Protein AF-A0A0Q6M9J8-F1 (afdb_monomer_lite)

Radius of gyration: 31.01 Å; chains: 1; bounding box: 83×71×43 Å

Foldseek 3Di:
DDDDDDDDDDDDDDDDDDDDDDPDPPPPPPPPPPDFDKAFDDADPQAFKKKFFQAWDWDDWPDGKIKTHHHRWMFTQGIAGPVRAGWTWGWIDIPPDPDIDIDTWGDDPPAWIWDPPPNVVGTDIDGDDSNRMDMDHDDD

pLDDT: mean 81.67, std 20.74, range [32.88, 98.0]

Secondary structure (DSSP, 8-state):
--------------------------------------EEPPPBTTBEEEEEESS-EEEE-SSS-EEEE-TT-EEEEEEE-TTS-EEEEEEEEETT-SS-EEEEEEEETTTEEEESTT-TTT-EEEE--TTSEEEEEE--

Sequence (140 aa):
MNIKKILAGDWPVRAEAMKARLLGPILTGILAACAPTVSPIKQGSEGYDAIEFTRVTQIQDHAFNIYTFAAGRRFIADRYGKDGRKLYCGLLTLNNDVKPYDTCIGFEAPNVIILGPGEGFKEVRRPQNPRSIRALKARF

Structure (mmCIF, N/CA/C/O backbone):
data_AF-A0A0Q6M9J8-F1
#
_entry.id   AF-A0A0Q6M9J8-F1
#
loop_
_atom_site.group_PDB
_atom_site.id
_atom_site.type_symbol
_atom_site.label_atom_id
_atom_site.label_alt_id
_atom_site.label_comp_id
_atom_site.label_asym_id
_atom_site.label_entity_id
_atom_site.label_seq_id
_atom_site.pdbx_PDB_ins_code
_atom_site.Cartn_x
_atom_site.Cartn_y
_atom_site.Cartn_z
_atom_site.occupancy
_atom_site.B_iso_or_equiv
_atom_site.auth_seq_id
_atom_site.auth_comp_id
_atom_site.auth_asym_id
_atom_site.auth_atom_id
_atom_site.pdbx_PDB_model_num
ATOM 1 N N . MET A 1 1 ? 48.856 -59.509 7.803 1.00 39.16 1 MET A N 1
ATOM 2 C CA . MET A 1 1 ? 50.213 -59.794 8.315 1.00 39.16 1 MET A CA 1
ATOM 3 C C . MET A 1 1 ? 50.554 -58.720 9.333 1.00 39.16 1 MET A C 1
ATOM 5 O O . MET A 1 1 ? 50.334 -57.551 9.059 1.00 39.16 1 MET A O 1
ATOM 9 N N . ASN A 1 2 ? 50.939 -59.139 10.532 1.00 41.00 2 ASN A N 1
ATOM 10 C CA . ASN A 1 2 ? 51.084 -58.337 11.743 1.00 41.00 2 ASN A CA 1
ATOM 11 C C . ASN A 1 2 ? 52.585 -58.259 12.041 1.00 41.00 2 ASN A C 1
ATOM 13 O O . ASN A 1 2 ? 53.186 -59.317 12.209 1.00 41.00 2 ASN A O 1
ATOM 17 N N . ILE A 1 3 ? 53.193 -57.070 12.088 1.00 45.00 3 ILE A N 1
ATOM 18 C CA . ILE A 1 3 ? 54.536 -56.910 12.664 1.00 45.00 3 ILE A CA 1
ATOM 19 C C . ILE A 1 3 ? 54.520 -55.723 13.622 1.00 45.00 3 ILE A C 1
ATOM 21 O O . ILE A 1 3 ? 54.428 -54.556 13.253 1.00 45.00 3 ILE A O 1
ATOM 25 N N . LYS A 1 4 ? 54.560 -56.118 14.889 1.00 41.38 4 LYS A N 1
ATOM 26 C CA . LYS A 1 4 ? 54.788 -55.344 16.097 1.00 41.38 4 LYS A CA 1
ATOM 27 C C . LYS A 1 4 ? 56.253 -54.911 16.211 1.00 41.38 4 LYS A C 1
ATOM 29 O O . LYS A 1 4 ? 57.133 -55.688 15.856 1.00 41.38 4 LYS A O 1
ATOM 34 N N . LYS A 1 5 ? 56.423 -53.830 16.990 1.00 44.19 5 LYS A N 1
ATOM 35 C CA . LYS A 1 5 ? 57.593 -53.454 17.817 1.00 44.19 5 LYS A CA 1
ATOM 36 C C . LYS A 1 5 ? 58.801 -52.953 17.006 1.00 44.19 5 LYS A C 1
ATOM 38 O O . LYS A 1 5 ? 59.047 -53.407 15.905 1.00 44.19 5 LYS A O 1
ATOM 43 N N . ILE A 1 6 ? 59.574 -51.986 17.491 1.00 45.91 6 ILE A N 1
ATOM 44 C CA . ILE A 1 6 ? 60.493 -52.072 18.642 1.00 45.91 6 ILE A CA 1
ATOM 45 C C . ILE A 1 6 ? 60.929 -50.619 18.966 1.00 45.91 6 ILE A C 1
ATOM 47 O O . ILE A 1 6 ? 61.124 -49.855 18.029 1.00 45.91 6 ILE A O 1
ATOM 51 N N . LEU A 1 7 ? 60.771 -50.156 20.224 1.00 42.94 7 LEU A N 1
ATOM 52 C CA . LEU A 1 7 ? 61.827 -49.809 21.222 1.00 42.94 7 LEU A CA 1
ATOM 53 C C . LEU A 1 7 ? 62.863 -48.794 20.703 1.00 42.94 7 LEU A C 1
ATOM 55 O O . LEU A 1 7 ? 63.261 -48.862 19.556 1.00 42.94 7 LEU A O 1
ATOM 59 N N . ALA A 1 8 ? 63.478 -47.896 21.449 1.00 37.25 8 ALA A N 1
ATOM 60 C CA . ALA A 1 8 ? 63.503 -47.397 22.818 1.00 37.25 8 ALA A CA 1
ATOM 61 C C . ALA A 1 8 ? 64.457 -46.183 22.709 1.00 37.25 8 ALA A C 1
ATOM 63 O O . ALA A 1 8 ? 65.293 -46.151 21.802 1.00 37.25 8 ALA A O 1
ATOM 64 N N . GLY A 1 9 ? 64.368 -45.187 23.583 1.00 37.88 9 GLY A N 1
ATOM 65 C CA . GLY A 1 9 ? 65.318 -44.077 23.528 1.00 37.88 9 GLY A CA 1
ATOM 66 C C . GLY A 1 9 ? 65.193 -43.155 24.720 1.00 37.88 9 GLY A C 1
ATOM 67 O O . GLY A 1 9 ? 64.155 -42.533 24.916 1.00 37.88 9 GLY A O 1
ATOM 68 N N . ASP A 1 10 ? 66.253 -43.142 25.509 1.00 39.19 10 ASP A N 1
ATOM 69 C CA . ASP A 1 10 ? 66.398 -42.538 26.820 1.00 39.19 10 ASP A CA 1
ATOM 70 C C . ASP A 1 10 ? 66.309 -40.999 26.868 1.00 39.19 10 ASP A C 1
ATOM 72 O O . ASP A 1 10 ? 66.557 -40.280 25.904 1.00 39.19 10 ASP A O 1
ATOM 76 N N . TRP A 1 11 ? 65.951 -40.548 28.072 1.00 32.88 11 TRP A N 1
ATOM 77 C CA . TRP A 1 11 ? 65.974 -39.219 28.694 1.00 32.88 11 TRP A CA 1
ATOM 78 C C . TRP A 1 11 ? 67.223 -38.343 28.424 1.00 32.88 11 TRP A C 1
ATOM 80 O O . TRP A 1 11 ? 68.229 -38.825 27.918 1.00 32.88 11 TRP A O 1
ATOM 90 N N . PRO A 1 12 ? 67.330 -37.186 29.110 1.00 61.16 12 PRO A N 1
ATOM 91 C CA . PRO A 1 12 ? 66.597 -35.917 29.038 1.00 61.16 12 PRO A CA 1
ATOM 92 C C . PRO A 1 12 ? 67.553 -34.835 28.471 1.00 61.16 12 PRO A C 1
ATOM 94 O O . PRO A 1 12 ? 68.635 -35.187 28.051 1.00 61.16 12 PRO A O 1
ATOM 97 N N . VAL A 1 13 ? 67.194 -33.545 28.404 1.00 41.69 13 VAL A N 1
ATOM 98 C CA . VAL A 1 13 ? 67.851 -32.383 29.069 1.00 41.69 13 VAL A CA 1
ATOM 99 C C . VAL A 1 13 ? 67.343 -31.069 28.436 1.00 41.69 13 VAL A C 1
ATOM 101 O O . VAL A 1 13 ? 67.417 -30.877 27.231 1.00 41.69 13 VAL A O 1
ATOM 104 N N . ARG A 1 14 ? 66.845 -30.179 29.306 1.00 46.34 14 ARG A N 1
ATOM 105 C CA . ARG A 1 14 ? 66.919 -28.700 29.306 1.00 46.34 14 ARG A CA 1
ATOM 106 C C . ARG A 1 14 ? 67.096 -27.963 27.964 1.00 46.34 14 ARG A C 1
ATOM 108 O O . ARG A 1 14 ? 68.153 -28.045 27.359 1.00 46.34 14 ARG A O 1
ATOM 115 N N . ALA A 1 15 ? 66.202 -27.012 27.691 1.00 44.25 15 ALA A N 1
ATOM 116 C CA . ALA A 1 15 ? 66.467 -25.591 27.962 1.00 44.25 15 ALA A CA 1
ATOM 117 C C . ALA A 1 15 ? 65.293 -24.703 27.504 1.00 44.25 15 ALA A C 1
ATOM 119 O O . ALA A 1 15 ? 64.854 -24.759 26.365 1.00 44.25 15 ALA A O 1
ATOM 120 N N . GLU A 1 16 ? 64.814 -23.904 28.455 1.00 40.97 16 GLU A N 1
ATOM 121 C CA . GLU A 1 16 ? 64.462 -22.485 28.329 1.00 40.97 16 GLU A CA 1
ATOM 122 C C . GLU A 1 16 ? 63.466 -21.988 27.258 1.00 40.97 16 GLU A C 1
ATOM 124 O O . GLU A 1 16 ? 63.735 -21.914 26.069 1.00 40.97 16 GLU A O 1
ATOM 129 N N . ALA A 1 17 ? 62.351 -21.478 27.800 1.00 44.22 17 ALA A N 1
ATOM 130 C CA . ALA A 1 17 ? 61.731 -20.182 27.509 1.00 44.22 17 ALA A CA 1
ATOM 131 C C . ALA A 1 17 ? 61.293 -19.854 26.067 1.00 44.22 17 ALA A C 1
ATOM 133 O O . ALA A 1 17 ? 62.102 -19.555 25.204 1.00 44.22 17 ALA A O 1
ATOM 134 N N . MET A 1 18 ? 59.987 -19.617 25.886 1.00 43.53 18 MET A N 1
ATOM 135 C CA . MET A 1 18 ? 59.486 -18.252 25.649 1.00 43.53 18 MET A CA 1
ATOM 136 C C . MET A 1 18 ? 57.953 -18.185 25.563 1.00 43.53 18 MET A C 1
ATOM 138 O O . MET A 1 18 ? 57.315 -18.867 24.774 1.00 43.53 18 MET A O 1
ATOM 142 N N . LYS A 1 19 ? 57.412 -17.233 26.333 1.00 40.09 19 LYS A N 1
ATOM 143 C 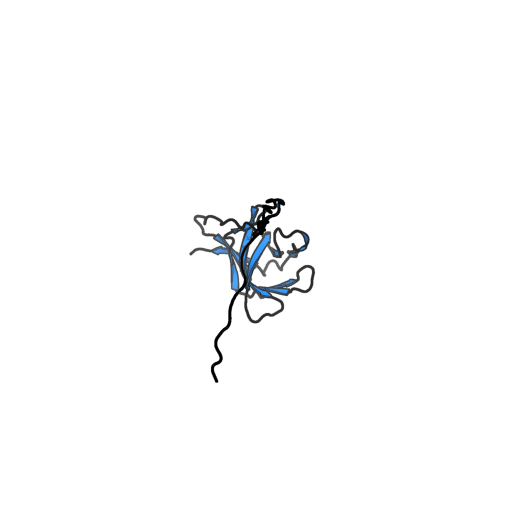CA . LYS A 1 19 ? 56.242 -16.394 26.026 1.00 40.09 19 LYS A CA 1
ATOM 144 C C . LYS A 1 19 ? 54.908 -17.103 25.768 1.00 40.09 19 LYS A C 1
ATOM 146 O O . LYS A 1 19 ? 54.401 -17.176 24.655 1.00 40.09 19 LYS A O 1
ATOM 151 N N . ALA A 1 20 ? 54.229 -17.381 26.877 1.00 51.09 20 ALA A N 1
ATOM 152 C CA . ALA A 1 20 ? 52.788 -17.190 26.945 1.00 51.09 20 ALA A CA 1
ATOM 153 C C . ALA A 1 20 ? 52.447 -15.720 26.634 1.00 51.09 20 ALA A C 1
ATOM 155 O O . ALA A 1 20 ? 52.822 -14.828 27.394 1.00 51.09 20 ALA A O 1
ATOM 156 N N . ARG A 1 21 ? 51.763 -15.472 25.515 1.00 52.09 21 ARG A N 1
ATOM 157 C CA . ARG A 1 21 ? 50.808 -14.369 25.307 1.00 52.09 21 ARG A CA 1
ATOM 158 C C . ARG A 1 21 ? 50.319 -14.421 23.868 1.00 52.09 21 ARG A C 1
ATOM 160 O O . ARG A 1 21 ? 51.107 -14.200 22.962 1.00 52.09 21 ARG A O 1
ATOM 167 N N . LEU A 1 22 ? 49.023 -14.659 23.704 1.00 46.03 22 LEU A N 1
ATOM 168 C CA . LEU A 1 22 ? 48.124 -13.904 22.826 1.00 46.03 22 LEU A CA 1
ATOM 169 C C . LEU A 1 22 ? 46.706 -14.433 23.084 1.00 46.03 22 LEU A C 1
ATOM 171 O O . LEU A 1 22 ? 46.180 -15.279 22.370 1.00 46.03 22 LEU A O 1
ATOM 175 N N . LEU A 1 23 ? 46.101 -13.932 24.164 1.00 51.81 23 LEU A N 1
ATOM 176 C CA . LEU A 1 23 ? 44.648 -13.852 24.264 1.00 51.81 23 LEU A CA 1
ATOM 177 C C . LEU A 1 23 ? 44.209 -12.863 23.180 1.00 51.81 23 LEU A C 1
ATOM 179 O O . LEU A 1 23 ? 44.271 -11.653 23.382 1.00 51.81 23 LEU A O 1
ATOM 183 N N . GLY A 1 24 ? 43.869 -13.375 22.000 1.00 46.66 24 GLY A N 1
ATOM 184 C CA . GLY A 1 24 ? 43.215 -12.584 20.968 1.00 46.66 24 GLY A CA 1
ATOM 185 C C . GLY A 1 24 ? 41.755 -12.372 21.370 1.00 46.66 24 GLY A C 1
ATOM 186 O O . GLY A 1 24 ? 41.038 -13.365 21.509 1.00 46.66 24 GLY A O 1
ATOM 187 N N . PRO A 1 25 ? 41.279 -11.134 21.577 1.00 57.09 25 PRO A N 1
ATOM 188 C CA . PRO A 1 25 ? 39.851 -10.904 21.690 1.00 57.09 25 PRO A CA 1
ATOM 189 C C . PRO A 1 25 ? 39.237 -11.138 20.307 1.00 57.09 25 PRO A C 1
ATOM 191 O O . PRO A 1 25 ? 39.497 -10.395 19.360 1.00 57.09 25 PRO A O 1
ATOM 194 N N . ILE A 1 26 ? 38.441 -12.200 20.183 1.00 59.56 26 ILE A N 1
ATOM 195 C CA . ILE A 1 26 ? 37.553 -12.401 19.040 1.00 59.56 26 ILE A CA 1
ATOM 196 C C . ILE A 1 26 ? 36.543 -11.257 19.097 1.00 59.56 26 ILE A C 1
ATOM 198 O O . ILE A 1 26 ? 35.636 -11.247 19.927 1.00 59.56 26 ILE A O 1
ATOM 202 N N . LEU A 1 27 ? 36.744 -10.255 18.244 1.00 52.69 27 LEU A N 1
ATOM 203 C CA . LEU A 1 27 ? 35.814 -9.158 18.039 1.00 52.69 27 LEU A CA 1
ATOM 204 C C . LEU A 1 27 ? 34.584 -9.730 17.311 1.00 52.69 27 LEU A C 1
ATOM 206 O O . LEU A 1 27 ? 34.483 -9.682 16.088 1.00 52.69 27 LEU A O 1
ATOM 210 N N . THR A 1 28 ? 33.660 -10.342 18.052 1.00 56.94 28 THR A N 1
ATOM 211 C CA . THR A 1 28 ? 32.325 -10.681 17.549 1.00 56.94 28 THR A CA 1
ATOM 212 C C . THR A 1 28 ? 31.573 -9.378 17.311 1.00 56.94 28 THR A C 1
ATOM 214 O O . THR A 1 28 ? 30.875 -8.875 18.190 1.00 56.94 28 THR A O 1
ATOM 217 N N . GLY A 1 29 ? 31.761 -8.798 16.127 1.00 51.34 29 GLY A N 1
ATOM 218 C CA . GLY A 1 29 ? 30.925 -7.721 15.625 1.00 51.34 29 GLY A CA 1
ATOM 219 C C . GLY A 1 29 ? 29.498 -8.238 15.510 1.00 51.34 29 GLY A C 1
ATOM 220 O O . GLY A 1 29 ? 29.167 -8.968 14.579 1.00 51.34 29 GLY A O 1
ATOM 221 N N . ILE A 1 30 ? 28.661 -7.891 16.484 1.00 60.41 30 ILE A N 1
ATOM 222 C CA . ILE A 1 30 ? 27.219 -8.081 16.400 1.00 60.41 30 ILE A CA 1
ATOM 223 C C . ILE A 1 30 ? 26.769 -7.181 15.250 1.00 60.41 30 ILE A C 1
ATOM 225 O O . ILE A 1 30 ? 26.676 -5.964 15.409 1.00 60.41 30 ILE A O 1
ATOM 229 N N . LEU A 1 31 ? 26.535 -7.761 14.070 1.00 51.59 31 LEU A N 1
ATOM 230 C CA . LEU A 1 31 ? 25.754 -7.102 13.033 1.00 51.59 31 LEU A CA 1
ATOM 231 C C . LEU A 1 31 ? 24.344 -6.930 13.600 1.00 51.59 31 LEU A C 1
ATOM 233 O O . LEU A 1 31 ? 23.486 -7.798 13.449 1.00 51.59 31 LEU A O 1
ATOM 237 N N . ALA A 1 32 ? 24.115 -5.814 14.289 1.00 55.56 32 ALA A N 1
ATOM 238 C CA . ALA A 1 32 ? 22.783 -5.314 14.552 1.00 55.56 32 ALA A CA 1
ATOM 239 C C . ALA A 1 32 ? 22.181 -4.960 13.190 1.00 55.56 32 ALA A C 1
ATOM 241 O O . ALA A 1 32 ? 22.309 -3.842 12.695 1.00 55.56 32 ALA A O 1
ATOM 242 N N . ALA A 1 33 ? 21.590 -5.955 12.532 1.00 49.31 33 ALA A N 1
ATOM 243 C CA . ALA A 1 33 ? 20.735 -5.723 11.391 1.00 49.31 33 ALA A CA 1
ATOM 244 C C . ALA A 1 33 ? 19.627 -4.781 11.873 1.00 49.31 33 ALA A C 1
ATOM 246 O O . ALA A 1 33 ? 18.807 -5.161 12.709 1.00 49.31 33 ALA A O 1
ATOM 247 N N . CYS A 1 34 ? 19.638 -3.537 11.393 1.00 55.72 34 CYS A N 1
ATOM 248 C CA . CYS A 1 34 ? 18.559 -2.580 11.595 1.00 55.72 34 CYS A CA 1
ATOM 249 C C . CYS A 1 34 ? 17.301 -3.116 10.900 1.00 55.72 34 CYS A C 1
ATOM 251 O O . CYS A 1 34 ? 16.970 -2.700 9.788 1.00 55.72 34 CYS A O 1
ATOM 253 N N . ALA A 1 35 ? 16.614 -4.071 11.530 1.00 57.19 35 ALA A N 1
ATOM 254 C CA . ALA A 1 35 ? 15.295 -4.497 11.105 1.00 57.19 35 ALA A CA 1
ATOM 255 C C . ALA A 1 35 ? 14.410 -3.247 11.069 1.00 57.19 35 ALA A C 1
ATOM 257 O O . ALA A 1 35 ? 14.434 -2.458 12.022 1.00 57.19 35 ALA A O 1
ATOM 258 N N . PRO A 1 36 ? 13.679 -2.989 9.974 1.00 57.34 36 PRO A N 1
ATOM 259 C CA . PRO A 1 36 ? 12.826 -1.827 9.928 1.00 57.34 36 PRO A CA 1
ATOM 260 C C . PRO A 1 36 ? 11.769 -1.932 11.027 1.00 57.34 36 PRO A C 1
ATOM 262 O O . PRO A 1 36 ? 10.930 -2.828 11.010 1.00 57.34 36 PRO A O 1
ATOM 265 N N . THR A 1 37 ? 11.846 -1.033 12.009 1.00 64.19 37 THR A N 1
ATOM 266 C CA . THR A 1 37 ? 10.882 -0.928 13.101 1.00 64.19 37 THR A CA 1
ATOM 267 C C . THR A 1 37 ? 9.545 -0.502 12.511 1.00 64.19 37 THR A C 1
ATOM 269 O O . THR A 1 37 ? 9.367 0.647 12.113 1.00 64.19 37 THR A O 1
ATOM 272 N N . VAL A 1 38 ? 8.627 -1.456 12.399 1.00 77.56 38 VAL A N 1
ATOM 273 C CA . VAL A 1 38 ? 7.230 -1.210 12.055 1.00 77.56 38 VAL A CA 1
ATOM 274 C C . VAL A 1 38 ? 6.434 -1.366 13.344 1.00 77.56 38 VAL A C 1
ATOM 276 O O . VAL A 1 38 ? 6.470 -2.428 13.967 1.00 77.56 38 VAL A O 1
ATOM 279 N N . SER A 1 39 ? 5.748 -0.306 13.765 1.00 85.69 39 SER A N 1
ATOM 280 C CA . SER A 1 39 ? 5.018 -0.285 15.039 1.00 85.69 39 SER A CA 1
ATOM 281 C C . SER A 1 39 ? 3.542 -0.605 14.809 1.00 85.69 39 SER A C 1
ATOM 283 O O . SER A 1 39 ? 2.954 -0.035 13.894 1.00 85.69 39 SER A O 1
ATOM 285 N N . PRO A 1 40 ? 2.902 -1.478 15.601 1.00 91.00 40 PRO A N 1
ATOM 286 C CA . PRO A 1 40 ? 1.484 -1.782 15.423 1.00 91.00 40 PRO A CA 1
ATOM 287 C C . PRO A 1 40 ? 0.594 -0.565 15.725 1.00 91.00 40 PRO A C 1
ATOM 289 O O . PRO A 1 40 ? 0.891 0.242 16.607 1.00 91.00 40 PRO A O 1
ATOM 292 N N . ILE A 1 41 ? -0.529 -0.458 15.016 1.00 91.25 41 ILE A N 1
ATOM 293 C CA . ILE A 1 41 ? -1.610 0.490 15.295 1.00 91.25 41 ILE A CA 1
ATOM 294 C C . ILE A 1 41 ? -2.618 -0.185 16.227 1.00 91.25 41 ILE A C 1
ATOM 296 O O . ILE A 1 41 ? -3.058 -1.311 15.991 1.00 91.25 41 ILE A O 1
ATOM 300 N N . LYS A 1 42 ? -3.032 0.521 17.283 1.00 90.38 42 LYS A N 1
ATOM 301 C CA . LYS A 1 42 ? -4.160 0.092 18.116 1.00 90.38 42 LYS A CA 1
ATOM 302 C C . LYS A 1 42 ? -5.465 0.292 17.343 1.00 90.38 42 LYS A C 1
ATOM 304 O O . LYS A 1 42 ? -5.732 1.397 16.875 1.00 90.38 42 LYS A O 1
ATOM 309 N N . GLN A 1 43 ? -6.281 -0.756 17.244 1.00 88.56 43 GLN A N 1
ATOM 310 C CA . GLN A 1 43 ? -7.597 -0.681 16.611 1.00 88.56 43 GLN A CA 1
ATOM 311 C C . GLN A 1 43 ? -8.487 0.349 17.325 1.00 88.56 43 GLN A C 1
ATOM 313 O O . GLN A 1 43 ? -8.596 0.345 18.554 1.00 88.56 43 GLN A O 1
ATOM 318 N N . GLY A 1 44 ? -9.113 1.242 16.554 1.00 87.00 44 GLY A N 1
ATOM 319 C CA . GLY A 1 44 ? -10.122 2.173 17.061 1.00 87.00 44 GLY A CA 1
ATOM 320 C C . GLY A 1 44 ? -11.492 1.508 17.227 1.00 87.00 44 GLY A C 1
ATOM 321 O O . GLY A 1 44 ? -11.709 0.389 16.767 1.00 87.00 44 GLY A O 1
ATOM 322 N N . SER A 1 45 ? -12.450 2.220 17.825 1.00 90.44 45 SER A N 1
ATOM 323 C CA . SER A 1 45 ? -13.830 1.734 18.012 1.00 90.44 45 SER A CA 1
ATOM 324 C C . SER A 1 45 ? -14.533 1.368 16.699 1.00 90.44 45 SER A C 1
ATOM 326 O O . SER A 1 45 ? -15.369 0.470 16.667 1.00 90.44 45 SER A O 1
ATOM 328 N N . GLU A 1 46 ? -14.183 2.037 15.601 1.00 90.94 46 GLU A N 1
ATOM 329 C CA . GLU A 1 46 ? -14.768 1.784 14.282 1.00 90.94 46 GLU A CA 1
ATOM 330 C C . GLU A 1 46 ? -14.011 0.738 13.451 1.00 90.94 46 GLU A C 1
ATOM 332 O O . GLU A 1 46 ? -14.477 0.393 12.362 1.00 90.94 46 GLU A O 1
ATOM 337 N N . GLY A 1 47 ? -12.879 0.230 13.950 1.00 93.81 47 GLY A N 1
ATOM 338 C CA . GLY A 1 47 ? -11.958 -0.639 13.219 1.00 93.81 47 GLY A CA 1
ATOM 339 C C . GLY A 1 47 ? -10.688 0.071 12.743 1.00 93.81 47 GLY A C 1
ATOM 340 O O . GLY A 1 47 ? -10.389 1.200 13.141 1.00 93.81 47 GLY A O 1
ATOM 341 N N . TYR A 1 48 ? -9.930 -0.614 11.891 1.00 96.19 48 TYR A N 1
ATOM 342 C CA . TYR A 1 48 ? -8.759 -0.060 11.214 1.00 96.19 48 TYR A CA 1
ATOM 343 C C . TYR A 1 48 ? -9.178 0.778 10.006 1.00 96.19 48 TYR A C 1
ATOM 345 O O . TYR A 1 48 ? -10.170 0.466 9.343 1.00 96.19 48 TYR A O 1
ATOM 353 N N . ASP A 1 49 ? -8.408 1.819 9.684 1.00 96.81 49 ASP A N 1
ATOM 354 C CA . ASP A 1 49 ? -8.533 2.443 8.366 1.00 96.81 49 ASP A CA 1
ATOM 355 C C . ASP A 1 49 ? -8.133 1.424 7.301 1.00 96.81 49 ASP A C 1
ATOM 357 O O . ASP A 1 49 ? -7.214 0.631 7.500 1.00 96.81 49 ASP A O 1
ATOM 361 N N . ALA A 1 50 ? -8.816 1.427 6.167 1.00 97.56 50 ALA A N 1
ATOM 362 C CA . ALA A 1 50 ? -8.468 0.574 5.050 1.00 97.56 50 ALA A CA 1
ATOM 363 C C . ALA A 1 50 ? -8.804 1.255 3.727 1.00 97.56 50 ALA A C 1
ATOM 365 O O . ALA A 1 50 ? -9.626 2.170 3.651 1.00 97.56 50 ALA A O 1
ATOM 366 N N . ILE A 1 51 ? -8.172 0.773 2.669 1.00 97.94 51 ILE A N 1
ATOM 367 C CA . ILE A 1 51 ? -8.511 1.128 1.298 1.00 97.94 51 ILE A CA 1
ATOM 368 C C . ILE A 1 51 ? -8.821 -0.132 0.507 1.00 97.94 51 ILE A C 1
ATOM 370 O O . ILE A 1 51 ? -8.253 -1.192 0.761 1.00 97.94 51 ILE A O 1
ATOM 374 N N . GLU A 1 52 ? -9.715 -0.014 -0.463 1.00 98.00 52 GLU A N 1
ATOM 375 C CA . GLU A 1 52 ? -10.035 -1.068 -1.416 1.00 98.00 52 GLU A CA 1
ATOM 376 C C . GLU A 1 52 ? -9.835 -0.556 -2.836 1.00 98.00 52 GLU A C 1
ATOM 378 O O . GLU A 1 52 ? -10.328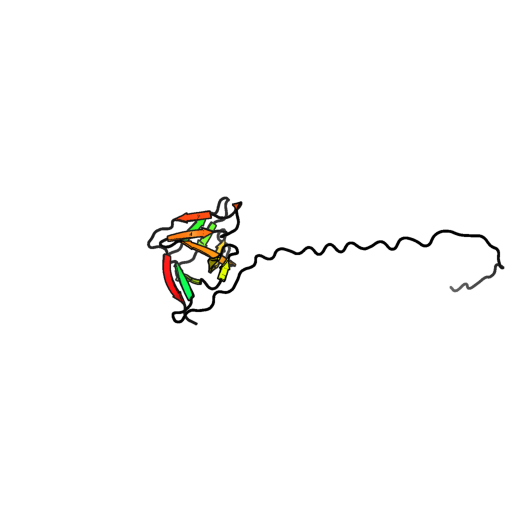 0.516 -3.199 1.00 98.00 52 GLU A O 1
ATOM 383 N N . PHE A 1 53 ? -9.127 -1.335 -3.645 1.00 97.69 53 PHE A N 1
ATOM 384 C CA . PHE A 1 53 ? -8.979 -1.048 -5.064 1.00 97.69 53 PHE A CA 1
ATOM 385 C C . PHE A 1 53 ? -10.250 -1.471 -5.798 1.00 97.69 53 PHE A C 1
ATOM 387 O O . PHE A 1 53 ? -10.620 -2.639 -5.803 1.00 97.69 53 PHE A O 1
ATOM 394 N N . THR A 1 54 ? -10.945 -0.532 -6.431 1.00 97.75 54 THR A N 1
ATOM 395 C CA . THR A 1 54 ? -12.228 -0.799 -7.115 1.00 97.75 54 THR A CA 1
ATOM 396 C C . THR A 1 54 ? -12.051 -1.354 -8.528 1.00 97.75 54 THR A C 1
ATOM 398 O O . THR A 1 54 ? -13.013 -1.784 -9.159 1.00 97.75 54 THR A O 1
ATOM 401 N N . ARG A 1 55 ? -10.822 -1.338 -9.043 1.00 96.81 55 ARG A N 1
ATOM 402 C CA . ARG A 1 55 ? -10.414 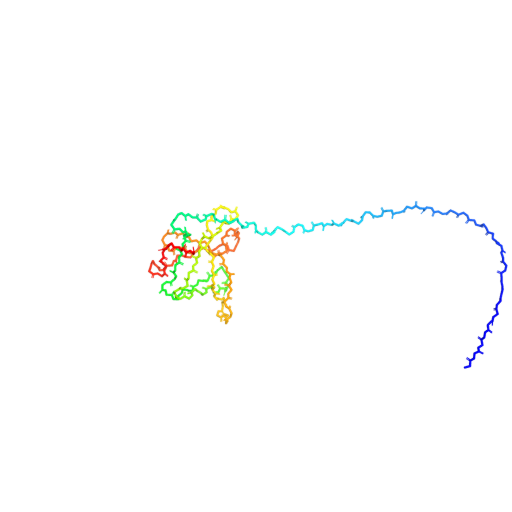-1.884 -10.339 1.00 96.81 55 ARG A CA 1
ATOM 403 C C . ARG A 1 55 ? -8.979 -2.389 -10.231 1.00 96.81 55 ARG A C 1
ATOM 405 O O . ARG A 1 55 ? -8.300 -2.082 -9.255 1.00 96.81 55 ARG A O 1
ATOM 412 N N . VAL A 1 56 ? -8.507 -3.102 -11.250 1.00 96.50 56 VAL A N 1
ATOM 413 C CA . VAL A 1 56 ? -7.080 -3.422 -11.347 1.00 96.50 56 VAL A CA 1
ATOM 414 C C . VAL A 1 56 ? -6.292 -2.125 -11.521 1.00 96.50 56 VAL A C 1
ATOM 416 O O . VAL A 1 56 ? -6.582 -1.328 -12.417 1.00 96.50 56 VAL A O 1
ATOM 419 N N . THR A 1 57 ? -5.308 -1.908 -10.657 1.00 96.50 57 THR A N 1
ATOM 420 C CA . THR A 1 57 ? -4.430 -0.738 -10.686 1.00 96.50 57 THR A CA 1
ATOM 421 C C . THR A 1 57 ? -2.989 -1.206 -10.792 1.00 96.50 57 THR A C 1
ATOM 423 O O . THR A 1 57 ? -2.560 -2.059 -10.024 1.00 96.50 57 THR A O 1
ATOM 426 N N . GLN A 1 58 ? -2.247 -0.654 -11.748 1.00 96.50 58 GLN A N 1
ATOM 427 C CA . GLN A 1 58 ? -0.831 -0.943 -11.941 1.00 96.50 58 GLN A CA 1
ATOM 428 C C . GLN A 1 58 ? -0.023 0.316 -11.681 1.00 96.50 58 GLN A C 1
ATOM 430 O O . GLN A 1 58 ? -0.348 1.386 -12.195 1.00 96.50 58 GLN A O 1
ATOM 435 N N . ILE A 1 59 ? 1.010 0.189 -10.858 1.00 95.81 59 ILE A N 1
ATOM 436 C CA . ILE A 1 59 ? 1.847 1.305 -10.440 1.00 95.81 59 ILE A CA 1
ATOM 437 C C . ILE A 1 59 ? 3.302 0.916 -10.640 1.00 95.81 59 ILE A C 1
ATOM 439 O O . ILE A 1 59 ? 3.755 -0.085 -10.095 1.00 95.81 59 ILE A O 1
ATOM 443 N N . GLN A 1 60 ? 4.029 1.721 -11.406 1.00 95.44 60 GLN A N 1
ATOM 444 C CA . GLN A 1 60 ? 5.461 1.544 -11.607 1.00 95.44 60 GLN A CA 1
ATOM 445 C C . GLN A 1 60 ? 6.262 2.351 -10.576 1.00 95.44 60 GLN A C 1
ATOM 447 O O . GLN A 1 60 ? 5.924 3.512 -10.294 1.00 95.44 60 GLN A O 1
ATOM 452 N N . ASP A 1 61 ? 7.322 1.746 -10.033 1.00 93.81 61 ASP A N 1
ATOM 453 C CA . ASP A 1 61 ? 8.305 2.433 -9.187 1.00 93.81 61 ASP A CA 1
ATOM 454 C C . ASP A 1 61 ? 9.236 3.361 -10.004 1.00 93.81 61 ASP A C 1
ATOM 456 O O . ASP A 1 61 ? 8.866 3.833 -11.082 1.00 93.81 61 ASP A O 1
ATOM 460 N N . HIS A 1 62 ? 10.405 3.727 -9.462 1.00 90.50 62 HIS A N 1
ATOM 461 C CA . HIS A 1 62 ? 11.422 4.500 -10.201 1.00 90.50 62 HIS A CA 1
ATOM 462 C C . HIS A 1 62 ? 12.165 3.667 -11.253 1.00 90.50 62 HIS A C 1
ATOM 464 O O . HIS A 1 62 ? 12.801 4.233 -12.136 1.00 90.50 62 HIS A O 1
ATOM 470 N N . ALA A 1 63 ? 12.120 2.341 -11.139 1.00 88.00 63 ALA A N 1
ATOM 471 C CA . ALA A 1 63 ? 12.797 1.408 -12.020 1.00 88.00 63 ALA A CA 1
ATOM 472 C C . ALA A 1 63 ? 11.764 0.736 -12.941 1.00 88.00 63 ALA A C 1
ATOM 474 O O . ALA A 1 63 ? 10.991 1.402 -13.632 1.00 88.00 63 ALA A O 1
ATOM 475 N N . PHE A 1 64 ? 11.760 -0.595 -12.981 1.00 89.69 64 PHE A N 1
ATOM 476 C CA . PHE A 1 64 ? 10.921 -1.393 -13.875 1.00 89.69 64 PHE A CA 1
ATOM 477 C C . PHE A 1 64 ? 9.900 -2.250 -13.129 1.00 89.69 64 PHE A C 1
ATOM 479 O O . PHE A 1 64 ? 9.234 -3.077 -13.746 1.00 89.69 64 PHE A O 1
ATOM 486 N N . ASN A 1 65 ? 9.768 -2.074 -11.812 1.00 94.19 65 ASN A N 1
ATOM 487 C CA . ASN A 1 65 ? 8.857 -2.892 -11.032 1.00 94.19 65 ASN A CA 1
ATOM 488 C C . ASN A 1 65 ? 7.426 -2.380 -11.169 1.00 94.19 65 ASN A C 1
ATOM 490 O O . ASN A 1 65 ? 7.133 -1.232 -10.831 1.00 94.19 65 ASN A O 1
ATOM 494 N N . ILE A 1 66 ? 6.527 -3.253 -11.616 1.00 96.25 66 ILE A N 1
ATOM 495 C CA . ILE A 1 66 ? 5.098 -2.983 -11.749 1.00 96.25 66 ILE A CA 1
ATOM 496 C C . ILE A 1 66 ? 4.353 -3.673 -10.611 1.00 96.25 66 ILE A C 1
ATOM 498 O O . ILE A 1 66 ? 4.240 -4.898 -10.565 1.00 96.25 66 ILE A O 1
ATOM 502 N N . TYR A 1 67 ? 3.804 -2.864 -9.716 1.00 96.50 67 TYR A N 1
ATOM 503 C CA . TYR A 1 67 ? 2.964 -3.271 -8.601 1.00 96.50 67 TYR A CA 1
ATOM 504 C C . TYR A 1 67 ? 1.520 -3.343 -9.091 1.00 96.50 67 TYR A C 1
ATOM 506 O O . TYR A 1 67 ? 0.932 -2.323 -9.454 1.00 96.50 67 TYR A O 1
ATOM 514 N N . THR A 1 68 ? 0.950 -4.542 -9.118 1.00 97.06 68 THR A N 1
ATOM 515 C CA . THR A 1 68 ? -0.417 -4.793 -9.576 1.00 97.06 68 THR A CA 1
ATOM 516 C C . THR A 1 68 ? -1.337 -5.060 -8.392 1.00 97.06 68 THR A C 1
ATOM 518 O O . THR A 1 68 ? -1.254 -6.084 -7.714 1.00 97.06 68 THR A O 1
ATOM 521 N N . PHE A 1 69 ? -2.260 -4.132 -8.175 1.00 96.38 69 PHE A N 1
ATOM 522 C CA . PHE A 1 69 ? -3.307 -4.190 -7.168 1.00 96.38 69 PHE A CA 1
ATOM 523 C C . PHE A 1 69 ? -4.583 -4.717 -7.819 1.00 96.38 69 PHE A C 1
ATOM 525 O O . PHE A 1 69 ? -5.170 -4.061 -8.681 1.00 96.38 69 PHE A O 1
ATOM 532 N N . ALA A 1 70 ? -5.005 -5.921 -7.438 1.00 95.94 70 ALA A N 1
ATOM 533 C CA . ALA A 1 70 ? -6.221 -6.523 -7.972 1.00 95.94 70 ALA A CA 1
ATOM 534 C C . ALA A 1 70 ? -7.481 -5.772 -7.503 1.00 95.94 70 ALA A C 1
ATOM 536 O O . ALA A 1 70 ? -7.540 -5.273 -6.378 1.00 95.94 70 ALA A O 1
ATOM 537 N N . ALA A 1 71 ? -8.517 -5.754 -8.345 1.00 97.00 71 ALA A N 1
ATOM 538 C CA . ALA A 1 71 ? -9.828 -5.245 -7.954 1.00 97.00 71 ALA A CA 1
ATOM 539 C C . ALA A 1 71 ? -10.390 -6.031 -6.752 1.00 97.00 71 ALA A C 1
ATOM 541 O O . ALA A 1 71 ? -10.212 -7.244 -6.652 1.00 97.00 71 ALA A O 1
ATOM 542 N N . GLY A 1 72 ? -11.060 -5.336 -5.835 1.00 96.69 72 GLY A N 1
ATOM 543 C CA . GLY A 1 72 ? -11.589 -5.878 -4.583 1.00 96.69 72 GLY A CA 1
ATOM 544 C C . GLY A 1 72 ? -10.532 -6.120 -3.502 1.00 96.69 72 GLY A C 1
ATOM 545 O O . GLY A 1 72 ? -10.882 -6.474 -2.376 1.00 96.69 72 GLY A O 1
ATOM 546 N N . ARG A 1 73 ? -9.237 -5.927 -3.795 1.00 95.69 73 ARG A N 1
ATOM 547 C CA . ARG A 1 73 ? -8.183 -6.110 -2.797 1.00 95.69 73 ARG A CA 1
ATOM 548 C C . ARG A 1 73 ? -8.212 -4.972 -1.784 1.00 95.69 73 ARG A C 1
ATOM 550 O O . ARG A 1 73 ? -8.230 -3.798 -2.157 1.00 95.69 73 ARG A O 1
ATOM 557 N N . ARG A 1 74 ? -8.163 -5.346 -0.506 1.00 97.25 74 ARG A N 1
ATOM 558 C CA . ARG A 1 74 ? -8.091 -4.423 0.626 1.00 97.25 74 ARG A CA 1
ATOM 559 C C . ARG A 1 74 ? -6.678 -4.329 1.172 1.00 97.25 74 ARG A C 1
ATOM 561 O O . ARG A 1 74 ? -5.982 -5.338 1.244 1.00 97.25 74 ARG A O 1
ATOM 568 N N . PHE A 1 75 ? -6.313 -3.126 1.587 1.00 97.81 75 PHE A N 1
ATOM 569 C CA . PHE A 1 75 ? -5.107 -2.842 2.348 1.00 97.81 75 PHE A CA 1
ATOM 570 C C . PHE A 1 75 ? -5.505 -2.141 3.637 1.00 97.81 75 PHE A C 1
ATOM 572 O O . PHE A 1 75 ? -6.284 -1.188 3.604 1.00 97.81 75 PHE A O 1
ATOM 579 N N . ILE A 1 76 ? -4.997 -2.626 4.762 1.00 97.75 76 ILE A N 1
ATOM 580 C CA . ILE A 1 76 ? -5.436 -2.222 6.099 1.00 97.75 76 ILE A CA 1
ATOM 581 C C . ILE A 1 76 ? -4.30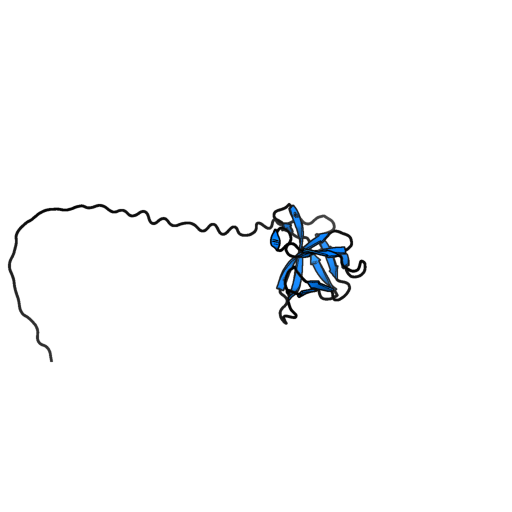7 -1.453 6.768 1.00 97.75 76 ILE A C 1
ATOM 583 O O . ILE A 1 76 ? -3.163 -1.892 6.749 1.00 97.75 76 ILE A O 1
ATOM 587 N N . ALA A 1 77 ? -4.621 -0.303 7.351 1.00 97.31 77 ALA A N 1
ATOM 588 C CA . ALA A 1 77 ? -3.684 0.492 8.122 1.00 97.31 77 ALA A CA 1
ATOM 589 C C . ALA A 1 77 ? -3.584 -0.025 9.558 1.00 97.31 77 ALA A C 1
ATOM 591 O O . ALA A 1 77 ? -4.171 0.548 10.479 1.00 97.31 77 ALA A O 1
ATOM 592 N N . ASP A 1 78 ? -2.843 -1.110 9.745 1.00 94.56 78 ASP A N 1
ATOM 593 C CA . ASP A 1 78 ? -2.609 -1.754 11.038 1.00 94.56 78 ASP A CA 1
ATOM 594 C C . ASP A 1 78 ? -1.208 -1.479 11.609 1.00 94.56 78 ASP A C 1
ATOM 596 O O . ASP A 1 78 ? -0.875 -1.963 12.694 1.00 94.56 78 ASP A O 1
ATOM 600 N N . ARG A 1 79 ? -0.378 -0.683 10.919 1.00 94.81 79 ARG A N 1
ATOM 601 C CA . ARG A 1 79 ? 0.999 -0.374 11.338 1.00 94.81 79 ARG A CA 1
ATOM 602 C C . ARG A 1 79 ? 1.430 1.052 10.984 1.00 94.81 79 ARG A C 1
ATOM 604 O O . ARG A 1 79 ? 0.952 1.645 10.020 1.00 94.81 79 ARG A O 1
ATOM 611 N N . TYR A 1 80 ? 2.365 1.589 11.758 1.00 94.38 80 TYR A N 1
ATOM 612 C CA . TYR A 1 80 ? 3.089 2.826 11.489 1.00 94.38 80 TYR A CA 1
ATOM 613 C C . TYR A 1 80 ? 4.476 2.524 10.918 1.00 94.38 80 TYR A C 1
ATOM 615 O O . TYR A 1 80 ? 5.171 1.617 11.387 1.00 94.38 80 TYR A O 1
ATOM 623 N N . GLY A 1 81 ? 4.881 3.312 9.924 1.00 90.81 81 GLY A N 1
ATOM 624 C CA . GLY A 1 81 ? 6.244 3.344 9.408 1.00 90.81 81 GLY A CA 1
ATOM 625 C C . GLY A 1 81 ? 7.192 4.084 10.351 1.00 90.81 81 GLY A C 1
ATOM 626 O O . GLY A 1 81 ? 6.769 4.711 11.323 1.00 90.81 81 GLY A O 1
ATOM 627 N N . LYS A 1 82 ? 8.492 4.034 10.044 1.00 86.50 82 LYS A N 1
ATOM 628 C CA . LYS A 1 82 ? 9.553 4.664 10.856 1.00 86.50 82 LYS A CA 1
ATOM 629 C C . LYS A 1 82 ? 9.392 6.175 11.020 1.00 86.50 82 LYS A C 1
ATOM 631 O O . LYS A 1 82 ? 9.848 6.740 12.004 1.00 86.50 82 LYS A O 1
ATOM 636 N N . ASP A 1 83 ? 8.757 6.818 10.054 1.00 87.69 83 ASP A N 1
ATOM 637 C CA . ASP A 1 83 ? 8.469 8.253 10.032 1.00 87.69 83 ASP A CA 1
ATOM 638 C C . ASP A 1 83 ? 7.083 8.599 10.605 1.00 87.69 83 ASP A C 1
ATOM 640 O O . ASP A 1 83 ? 6.604 9.720 10.454 1.00 87.69 83 ASP A O 1
ATOM 644 N N . GLY A 1 84 ? 6.421 7.634 11.252 1.00 89.69 84 GLY A N 1
ATOM 645 C CA . GLY A 1 84 ? 5.120 7.812 11.888 1.00 89.69 84 GLY A CA 1
ATO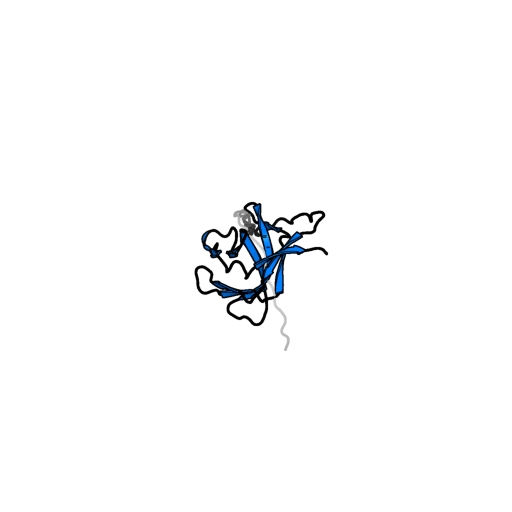M 646 C C . GLY A 1 84 ? 3.928 7.776 10.932 1.00 89.69 84 GLY A C 1
ATOM 647 O O . GLY A 1 84 ? 2.790 7.895 11.390 1.00 89.69 84 GLY A O 1
ATOM 648 N N . ARG A 1 85 ? 4.128 7.584 9.619 1.00 92.88 85 ARG A N 1
ATOM 649 C CA . ARG A 1 85 ? 3.005 7.505 8.675 1.00 92.88 85 ARG A CA 1
ATOM 650 C C . ARG A 1 85 ? 2.265 6.171 8.791 1.00 92.88 85 ARG A C 1
ATOM 652 O O . ARG A 1 85 ? 2.874 5.135 9.054 1.00 92.88 85 ARG A O 1
ATOM 659 N N . LYS A 1 86 ? 0.946 6.179 8.568 1.00 95.56 86 LYS A N 1
ATOM 660 C CA . LYS A 1 86 ? 0.152 4.942 8.485 1.00 95.56 86 LYS A CA 1
ATOM 661 C C . LYS A 1 86 ? 0.577 4.136 7.260 1.00 95.56 86 LYS A C 1
ATOM 663 O O . LYS A 1 86 ? 0.649 4.674 6.155 1.00 95.56 86 LYS A O 1
ATOM 668 N N . LEU A 1 87 ? 0.820 2.851 7.471 1.00 97.00 87 LEU A N 1
ATOM 669 C CA . LEU A 1 87 ? 1.138 1.882 6.438 1.00 97.00 87 LEU A CA 1
ATOM 670 C C . LEU A 1 87 ? -0.066 0.985 6.209 1.00 97.00 87 LEU A C 1
ATOM 672 O O . LEU A 1 87 ? -0.529 0.336 7.138 1.00 97.00 87 LEU A O 1
ATOM 676 N N . TYR A 1 88 ? -0.547 0.956 4.974 1.00 97.62 88 TYR A N 1
ATOM 677 C CA . TYR A 1 88 ? -1.653 0.119 4.540 1.00 97.62 88 TYR A CA 1
ATOM 678 C C . TYR A 1 88 ? -1.066 -1.178 3.993 1.00 97.62 88 TYR A C 1
ATOM 680 O O . TYR A 1 88 ? -0.383 -1.144 2.970 1.00 97.62 88 TYR A O 1
ATOM 688 N N . CYS A 1 89 ? -1.291 -2.299 4.672 1.00 96.62 89 CYS A N 1
ATOM 689 C CA . CYS A 1 89 ? -0.679 -3.585 4.351 1.00 96.62 89 CYS A CA 1
ATOM 690 C C . CYS A 1 89 ? -1.694 -4.564 3.747 1.00 96.62 89 CYS A C 1
ATOM 692 O O . CYS A 1 89 ? -2.879 -4.549 4.093 1.00 96.62 89 CYS A O 1
ATOM 694 N N . GLY A 1 90 ? -1.239 -5.376 2.797 1.00 96.44 90 GLY A N 1
ATOM 695 C CA . GLY A 1 90 ? -2.068 -6.326 2.068 1.00 96.44 90 GLY A CA 1
ATOM 696 C C . GLY A 1 90 ? -1.317 -7.013 0.929 1.00 96.44 90 GLY A C 1
ATOM 697 O O . GLY A 1 90 ? -0.116 -6.831 0.735 1.00 96.44 90 GLY A O 1
ATOM 698 N N . LEU A 1 91 ? -2.053 -7.805 0.148 1.00 96.50 91 LEU A N 1
ATOM 699 C CA . LEU A 1 91 ? -1.493 -8.646 -0.912 1.00 96.50 91 LEU A CA 1
ATOM 700 C C . LEU A 1 91 ? -1.541 -7.978 -2.288 1.00 96.50 91 LEU A C 1
ATOM 702 O O . LEU A 1 91 ? -2.601 -7.504 -2.700 1.00 96.50 91 LEU A O 1
ATOM 706 N N . LEU A 1 92 ? -0.453 -8.052 -3.054 1.00 95.94 92 LEU A N 1
ATOM 707 C CA . LEU A 1 92 ? -0.426 -7.641 -4.465 1.00 95.94 92 LEU A CA 1
ATOM 708 C C . LEU A 1 92 ? 0.532 -8.496 -5.310 1.00 95.94 92 LEU A C 1
ATOM 710 O O . LEU A 1 92 ? 1.172 -9.386 -4.762 1.00 95.94 92 LEU A O 1
ATOM 714 N N . THR A 1 93 ? 0.594 -8.296 -6.631 1.00 96.69 93 THR A N 1
ATOM 715 C CA . THR A 1 93 ? 1.499 -9.039 -7.544 1.00 96.69 93 THR A CA 1
ATOM 716 C C . THR A 1 93 ? 2.495 -8.124 -8.264 1.00 96.69 93 THR A C 1
ATOM 718 O O . THR A 1 93 ? 2.185 -6.978 -8.581 1.00 96.69 93 THR A O 1
ATOM 721 N N . LEU A 1 94 ? 3.731 -8.601 -8.465 1.00 95.50 94 LEU A N 1
ATOM 722 C CA . LEU A 1 94 ? 4.879 -7.782 -8.879 1.00 95.50 94 LEU A CA 1
ATOM 723 C C . LEU A 1 94 ? 5.299 -8.287 -10.239 1.00 95.50 94 LEU A C 1
ATOM 725 O O . LEU A 1 94 ? 5.521 -9.482 -10.372 1.00 95.50 94 LEU A O 1
ATOM 729 N N . ASN A 1 95 ? 5.424 -7.420 -11.238 1.00 94.50 95 ASN A N 1
ATOM 730 C CA . ASN A 1 95 ? 5.885 -7.823 -12.572 1.00 94.50 95 ASN A CA 1
ATOM 731 C C . ASN A 1 95 ? 5.087 -9.015 -13.147 1.00 94.50 95 ASN A C 1
ATOM 733 O O . ASN A 1 95 ? 5.635 -9.852 -13.856 1.00 94.50 95 ASN A O 1
ATOM 737 N N . ASN A 1 96 ? 3.787 -9.083 -12.828 1.00 87.06 96 ASN A N 1
ATOM 738 C CA . ASN A 1 96 ? 2.878 -10.187 -13.166 1.00 87.06 96 ASN A CA 1
ATOM 739 C C . ASN A 1 96 ? 3.260 -11.556 -12.571 1.00 87.06 96 ASN A C 1
ATOM 741 O O . ASN A 1 96 ? 2.921 -12.588 -13.148 1.00 87.06 96 ASN A O 1
ATOM 745 N N . ASP A 1 97 ? 3.925 -11.577 -11.415 1.00 91.38 97 ASP A N 1
ATOM 746 C CA . ASP A 1 97 ? 4.155 -12.809 -10.660 1.00 91.38 97 ASP A CA 1
ATOM 747 C C . ASP A 1 97 ? 2.820 -13.510 -10.349 1.00 91.38 97 ASP A C 1
ATOM 749 O O . ASP A 1 97 ? 1.812 -12.880 -10.007 1.00 91.38 97 ASP A O 1
ATOM 753 N N . VAL A 1 98 ? 2.831 -14.836 -10.477 1.00 87.12 98 VAL A N 1
ATOM 754 C CA . VAL A 1 98 ? 1.708 -15.726 -10.174 1.00 87.12 98 VAL A CA 1
ATOM 755 C C . VAL A 1 98 ? 1.422 -15.727 -8.673 1.00 87.12 98 VAL A C 1
ATOM 757 O O . VAL A 1 98 ? 0.270 -15.879 -8.258 1.00 87.12 98 VAL A O 1
ATOM 760 N N . LYS A 1 99 ? 2.454 -15.548 -7.839 1.00 92.12 99 LYS A N 1
ATOM 761 C CA . LYS A 1 99 ? 2.308 -15.552 -6.386 1.00 92.12 99 LYS A CA 1
ATOM 762 C C . LYS A 1 99 ? 2.133 -14.124 -5.854 1.00 92.12 99 LYS A C 1
ATOM 764 O O . LYS A 1 99 ? 3.020 -13.292 -6.038 1.00 92.12 99 LYS A O 1
ATOM 769 N N . PRO A 1 100 ? 1.034 -13.821 -5.136 1.00 92.56 100 PRO A N 1
ATOM 770 C CA . PRO A 1 100 ? 0.916 -12.542 -4.460 1.00 92.56 100 PRO A CA 1
ATOM 771 C C . PRO A 1 100 ? 1.896 -12.455 -3.286 1.00 92.56 100 PRO A C 1
ATOM 773 O O . PRO A 1 100 ? 2.155 -13.444 -2.597 1.00 92.56 100 PRO A O 1
ATOM 776 N N . TYR A 1 101 ? 2.393 -11.253 -3.029 1.00 93.00 101 TYR A N 1
ATOM 777 C CA . TYR A 1 101 ? 3.250 -10.935 -1.896 1.00 93.00 101 TYR A CA 1
ATOM 778 C C . TYR A 1 101 ? 2.544 -9.971 -0.954 1.00 93.00 101 TYR A C 1
ATOM 780 O O . TYR A 1 101 ? 1.788 -9.095 -1.381 1.00 93.00 101 TYR A O 1
ATOM 788 N N . ASP A 1 102 ? 2.805 -10.157 0.335 1.00 93.88 102 ASP A N 1
ATOM 789 C CA . ASP A 1 102 ? 2.391 -9.217 1.364 1.00 93.88 102 ASP A CA 1
ATOM 790 C C . ASP A 1 102 ? 3.328 -8.013 1.361 1.00 93.88 102 ASP A C 1
ATOM 792 O O . ASP A 1 102 ? 4.555 -8.148 1.305 1.00 93.88 102 ASP A O 1
ATOM 796 N N . THR A 1 103 ? 2.749 -6.820 1.358 1.00 93.69 103 THR A N 1
ATOM 797 C CA . THR A 1 103 ? 3.512 -5.582 1.401 1.00 93.69 103 THR A CA 1
ATOM 798 C C . THR A 1 103 ? 2.695 -4.455 1.993 1.00 93.69 103 THR A C 1
ATOM 800 O O . THR A 1 103 ? 1.468 -4.511 2.061 1.00 93.69 103 THR A O 1
ATOM 803 N N . CYS A 1 104 ? 3.397 -3.399 2.378 1.00 95.25 104 CYS A N 1
ATOM 804 C CA . CYS A 1 104 ? 2.814 -2.201 2.936 1.00 95.25 104 CYS A CA 1
ATOM 805 C C . CYS A 1 104 ? 3.085 -1.007 2.023 1.00 95.25 104 CYS A C 1
ATOM 807 O O . CYS A 1 104 ? 4.206 -0.801 1.553 1.00 95.25 104 CYS A O 1
ATOM 809 N N . ILE A 1 105 ? 2.055 -0.199 1.810 1.00 97.00 105 ILE A N 1
ATOM 810 C CA . ILE A 1 105 ? 2.106 1.030 1.022 1.00 97.00 105 ILE A CA 1
ATOM 811 C C . ILE A 1 105 ? 1.701 2.219 1.888 1.00 97.00 105 ILE A C 1
ATOM 813 O O . ILE A 1 105 ? 0.982 2.077 2.878 1.00 97.00 105 ILE A O 1
ATOM 817 N N . GLY A 1 106 ? 2.142 3.411 1.507 1.00 96.94 106 GLY A N 1
ATOM 818 C CA . GLY A 1 106 ? 1.538 4.636 2.012 1.00 96.94 106 GLY A CA 1
ATOM 819 C C . GLY A 1 106 ? 0.318 5.008 1.173 1.00 96.94 106 GLY A C 1
ATOM 820 O O . GLY A 1 106 ? 0.240 4.686 -0.015 1.00 96.94 106 GLY A O 1
ATOM 821 N N . PHE A 1 107 ? -0.624 5.715 1.788 1.00 97.38 107 PHE A N 1
ATOM 822 C CA . PHE A 1 107 ? -1.774 6.279 1.096 1.00 97.38 107 PHE A CA 1
ATOM 823 C C . PHE A 1 107 ? -2.016 7.706 1.564 1.00 97.38 107 PHE A C 1
ATOM 825 O O . PHE A 1 107 ? -2.198 7.970 2.753 1.00 97.38 107 PHE A O 1
ATOM 832 N N . GLU A 1 108 ? -2.039 8.611 0.598 1.00 95.88 108 GLU A N 1
ATOM 833 C CA . GLU A 1 108 ? -2.405 10.004 0.772 1.00 95.88 108 GLU A CA 1
ATOM 834 C C . GLU A 1 108 ? -3.765 10.214 0.121 1.00 95.88 108 GLU A C 1
ATOM 836 O O . GLU A 1 108 ? -3.935 10.097 -1.098 1.00 95.88 108 GLU A O 1
ATOM 841 N N . ALA A 1 109 ? -4.760 10.487 0.963 1.00 92.88 109 ALA A N 1
ATOM 842 C CA . ALA A 1 109 ? -6.104 10.748 0.493 1.00 92.88 109 ALA A CA 1
ATOM 843 C C . ALA A 1 109 ? -6.110 11.955 -0.473 1.00 92.88 109 ALA A C 1
ATOM 845 O O . ALA A 1 109 ? -5.401 12.935 -0.236 1.00 92.88 109 ALA A O 1
ATOM 846 N N . PRO A 1 110 ? -6.921 11.908 -1.544 1.00 94.19 110 PRO A N 1
ATOM 847 C CA . PRO A 1 110 ? -7.930 10.880 -1.804 1.00 94.19 110 PRO A CA 1
ATOM 848 C C . PRO A 1 110 ? -7.445 9.691 -2.651 1.00 94.19 110 PRO A C 1
ATOM 850 O O . PRO A 1 110 ? -8.174 8.710 -2.774 1.00 94.19 110 PRO A O 1
ATOM 853 N N . ASN A 1 111 ? -6.274 9.765 -3.284 1.00 95.06 111 ASN A N 1
ATOM 854 C CA . ASN A 1 111 ? -5.942 8.864 -4.394 1.00 95.06 111 ASN A CA 1
ATOM 855 C C . ASN A 1 111 ? -4.442 8.725 -4.695 1.00 95.06 111 ASN A C 1
ATOM 857 O O . ASN A 1 111 ? -4.096 8.245 -5.773 1.00 95.06 111 ASN A O 1
ATOM 861 N N . VAL A 1 112 ? -3.538 9.151 -3.817 1.00 97.88 112 VAL A N 1
ATOM 862 C CA . VAL A 1 112 ? -2.095 9.014 -4.057 1.00 97.88 112 VAL A CA 1
ATOM 863 C C . VAL A 1 112 ? -1.582 7.780 -3.326 1.00 97.88 112 VAL A C 1
ATOM 865 O O . VAL A 1 112 ? -1.703 7.667 -2.108 1.00 97.88 112 VAL A O 1
ATOM 868 N N . ILE A 1 113 ? -0.994 6.849 -4.078 1.00 97.50 113 ILE A N 1
ATOM 869 C CA . ILE A 1 113 ? -0.292 5.693 -3.514 1.00 97.50 113 ILE A CA 1
ATOM 870 C C . ILE A 1 113 ? 1.188 6.025 -3.374 1.00 97.50 113 ILE A C 1
ATOM 872 O O . ILE A 1 113 ? 1.784 6.618 -4.278 1.00 97.50 113 ILE A O 1
ATOM 876 N N . ILE A 1 114 ? 1.773 5.611 -2.254 1.00 97.06 114 ILE A N 1
ATOM 877 C CA . ILE A 1 114 ? 3.203 5.709 -1.980 1.00 97.06 114 ILE A CA 1
ATOM 878 C C . ILE A 1 114 ? 3.790 4.297 -1.954 1.00 97.06 114 ILE A C 1
ATOM 880 O O . ILE A 1 114 ? 3.482 3.508 -1.058 1.00 97.06 114 ILE A O 1
ATOM 884 N N . LEU A 1 115 ? 4.638 3.976 -2.926 1.00 95.81 115 LEU A N 1
ATOM 885 C CA . LEU A 1 115 ? 5.448 2.759 -2.912 1.00 95.81 115 LEU A CA 1
ATOM 886 C C . LEU A 1 115 ? 6.732 3.018 -2.122 1.00 95.81 115 LEU A C 1
ATOM 888 O O . LEU A 1 115 ? 7.268 4.120 -2.191 1.00 95.81 115 LEU A O 1
ATOM 892 N N . GLY A 1 116 ? 7.212 2.018 -1.377 1.00 92.25 116 GLY A N 1
ATOM 893 C CA . GLY A 1 116 ? 8.411 2.150 -0.540 1.00 92.25 116 GLY A CA 1
ATOM 894 C C . GLY A 1 116 ? 8.343 3.291 0.490 1.00 92.25 116 GLY A C 1
ATOM 895 O O . GLY A 1 116 ? 9.281 4.082 0.551 1.00 92.25 116 GLY A O 1
ATOM 896 N N . PRO A 1 117 ? 7.253 3.437 1.268 1.00 92.19 117 PRO A N 1
ATOM 897 C CA . PRO A 1 117 ? 7.115 4.538 2.223 1.00 92.19 117 PRO A CA 1
ATOM 898 C C . PRO A 1 117 ? 8.243 4.535 3.267 1.00 92.19 117 PRO A C 1
ATOM 900 O O . PRO A 1 117 ? 8.462 3.532 3.945 1.00 92.19 117 PRO A O 1
ATOM 903 N N . GLY A 1 118 ? 8.931 5.667 3.416 1.00 87.75 118 GLY A N 1
ATOM 904 C CA . GLY A 1 118 ? 10.059 5.837 4.335 1.00 87.75 118 GLY A CA 1
ATOM 905 C C . GLY A 1 118 ? 11.403 5.336 3.792 1.00 87.75 118 GLY A C 1
ATOM 906 O O . GLY A 1 118 ? 12.422 5.465 4.469 1.00 87.75 118 GLY A O 1
ATOM 907 N N . GLU A 1 119 ? 11.440 4.792 2.573 1.00 86.31 119 GLU A N 1
ATOM 908 C CA . GLU A 1 119 ? 12.658 4.295 1.930 1.00 86.31 119 GLU A CA 1
ATOM 909 C C . GLU A 1 119 ? 13.217 5.364 0.978 1.00 86.31 119 GLU A C 1
ATOM 911 O O . GLU A 1 119 ? 12.851 5.403 -0.190 1.00 86.31 119 GLU A O 1
ATOM 916 N N . GLY A 1 120 ? 14.119 6.228 1.460 1.00 83.19 120 GLY A N 1
ATOM 917 C CA . GLY A 1 120 ? 14.584 7.455 0.780 1.00 83.19 120 GLY A CA 1
ATOM 918 C C . GLY A 1 120 ? 14.598 7.443 -0.761 1.00 83.19 120 GLY A C 1
ATOM 919 O O . GLY A 1 120 ? 13.801 8.132 -1.386 1.00 83.19 120 GLY A O 1
ATOM 920 N N . PHE A 1 121 ? 15.474 6.652 -1.391 1.00 84.38 121 PHE A N 1
ATOM 921 C CA . PHE A 1 121 ? 15.597 6.608 -2.863 1.00 84.38 121 PHE A CA 1
ATOM 922 C C . PHE A 1 121 ? 14.581 5.690 -3.565 1.00 84.38 121 PHE A C 1
ATOM 924 O O . PHE A 1 121 ? 14.523 5.663 -4.793 1.00 84.38 121 PHE A O 1
ATOM 931 N N . LYS A 1 122 ? 13.809 4.906 -2.809 1.00 86.75 122 LYS A N 1
ATOM 932 C CA . LYS A 1 122 ? 12.804 3.969 -3.333 1.00 86.75 122 LYS A CA 1
ATOM 933 C C . LYS A 1 122 ? 11.379 4.491 -3.174 1.00 86.75 122 LYS A C 1
ATOM 935 O O . LYS A 1 122 ? 10.467 3.901 -3.747 1.00 86.75 122 LYS A O 1
ATOM 940 N N . GLU A 1 123 ? 11.187 5.568 -2.412 1.00 94.06 123 GLU A N 1
ATOM 941 C CA . GLU A 1 123 ? 9.877 6.149 -2.181 1.00 94.06 123 GLU A CA 1
ATOM 942 C C . GLU A 1 123 ? 9.360 6.789 -3.468 1.00 94.06 123 GLU A C 1
ATOM 944 O O . GLU A 1 123 ? 10.000 7.650 -4.083 1.00 94.06 123 GLU A O 1
ATOM 949 N N . VAL A 1 124 ? 8.180 6.349 -3.889 1.00 95.56 124 VAL A N 1
ATOM 950 C CA . VAL A 1 124 ? 7.553 6.799 -5.123 1.00 95.56 124 VAL A CA 1
ATOM 951 C C . VAL A 1 124 ? 6.108 7.158 -4.834 1.00 95.56 124 VAL A C 1
ATOM 953 O O . VAL A 1 124 ? 5.314 6.307 -4.443 1.00 95.56 124 VAL A O 1
ATOM 956 N N . ARG A 1 125 ? 5.738 8.407 -5.111 1.00 96.81 125 ARG A N 1
ATOM 957 C CA . ARG A 1 125 ? 4.350 8.874 -5.068 1.00 96.81 125 ARG A CA 1
ATOM 958 C C . ARG A 1 125 ? 3.722 8.792 -6.454 1.00 96.81 125 ARG A C 1
ATOM 960 O O . ARG A 1 125 ? 4.283 9.301 -7.429 1.00 96.81 125 ARG A O 1
ATOM 967 N N . ARG A 1 126 ? 2.556 8.153 -6.552 1.00 97.06 126 ARG A N 1
ATOM 968 C CA . ARG A 1 126 ? 1.824 7.967 -7.811 1.00 97.06 126 ARG A CA 1
ATOM 969 C C . ARG A 1 126 ? 0.347 8.314 -7.619 1.00 97.06 126 ARG A C 1
ATOM 971 O O . ARG A 1 126 ? -0.384 7.521 -7.015 1.00 97.06 126 ARG A O 1
ATOM 978 N N . PRO A 1 127 ? -0.108 9.470 -8.133 1.00 97.50 127 PRO A N 1
ATOM 979 C CA . PRO A 1 127 ? -1.528 9.784 -8.212 1.00 97.50 127 PRO A CA 1
ATOM 980 C C . PRO A 1 127 ? -2.274 8.722 -9.018 1.00 97.50 127 PRO A C 1
ATOM 982 O O . PRO A 1 127 ? -1.833 8.328 -10.096 1.00 97.50 127 PRO A O 1
ATOM 985 N N . GLN A 1 128 ? -3.400 8.259 -8.490 1.00 96.50 128 GLN A N 1
ATOM 986 C CA . GLN A 1 128 ? -4.260 7.276 -9.136 1.00 96.50 128 GLN A CA 1
ATOM 987 C C . GLN A 1 128 ? -5.533 7.928 -9.659 1.00 96.50 128 GLN A C 1
ATOM 989 O O . GLN A 1 128 ? -5.854 9.075 -9.358 1.00 96.50 128 GLN A O 1
ATOM 994 N N . ASN A 1 129 ? -6.311 7.187 -10.437 1.00 94.44 129 ASN A N 1
ATOM 995 C CA . ASN A 1 129 ? -7.643 7.646 -10.791 1.00 94.44 129 ASN A CA 1
ATOM 996 C C . ASN A 1 129 ? -8.488 7.801 -9.504 1.00 94.44 129 ASN A C 1
ATOM 998 O O . ASN A 1 129 ? -8.564 6.851 -8.731 1.00 94.44 129 ASN A O 1
ATOM 1002 N N . PRO A 1 130 ? -9.184 8.927 -9.264 1.00 91.38 130 PRO A N 1
ATOM 1003 C CA . PRO A 1 130 ? -9.961 9.116 -8.031 1.00 91.38 130 PRO A CA 1
ATOM 1004 C C . PRO A 1 130 ? -11.028 8.042 -7.780 1.00 91.38 130 PRO A C 1
ATOM 1006 O O . PRO A 1 130 ? -11.440 7.822 -6.650 1.00 91.38 130 PRO A O 1
ATOM 1009 N N . ARG A 1 131 ? -11.471 7.344 -8.833 1.00 93.81 131 ARG A N 1
ATOM 1010 C CA . ARG A 1 131 ? -12.437 6.244 -8.743 1.00 93.81 131 ARG A CA 1
ATOM 1011 C C . ARG A 1 131 ? -11.782 4.861 -8.675 1.00 93.81 131 ARG A C 1
ATOM 1013 O O . ARG A 1 131 ? -12.491 3.892 -8.920 1.00 93.81 131 ARG A O 1
ATOM 1020 N N . SER A 1 132 ? -10.459 4.730 -8.522 1.00 95.69 132 SER A N 1
ATOM 1021 C CA . SER A 1 132 ? -9.782 3.418 -8.432 1.00 95.69 132 SER A CA 1
ATOM 1022 C C . SER A 1 132 ? -9.544 2.956 -6.999 1.00 95.69 132 SER A C 1
ATOM 1024 O O . SER A 1 132 ? -9.218 1.791 -6.800 1.00 95.69 132 SER A O 1
ATOM 1026 N N . ILE A 1 133 ? -9.707 3.844 -6.016 1.00 97.31 133 ILE A N 1
ATOM 1027 C CA . ILE A 1 133 ? -9.467 3.562 -4.601 1.00 97.31 133 ILE A CA 1
ATOM 1028 C C . ILE A 1 133 ? -10.661 4.063 -3.798 1.0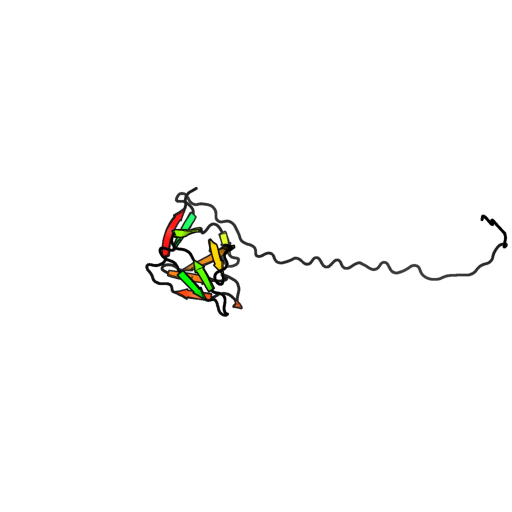0 97.31 133 ILE A C 1
ATOM 1030 O O . ILE A 1 133 ? -11.127 5.184 -3.994 1.00 97.31 133 ILE A O 1
ATOM 1034 N N . ARG A 1 134 ? -11.153 3.228 -2.886 1.00 97.38 134 ARG A N 1
ATOM 1035 C CA . ARG A 1 134 ? -12.209 3.564 -1.934 1.00 97.38 134 ARG A CA 1
ATOM 1036 C C . ARG A 1 134 ? -11.679 3.420 -0.514 1.00 97.38 134 ARG A C 1
ATOM 1038 O O . ARG A 1 134 ? -11.262 2.331 -0.136 1.00 97.38 134 ARG A O 1
ATOM 1045 N N . ALA A 1 135 ? -11.732 4.493 0.270 1.00 96.31 135 ALA A N 1
ATOM 1046 C CA . ALA A 1 135 ? -11.459 4.432 1.704 1.00 96.31 135 ALA A CA 1
ATOM 1047 C C . ALA A 1 135 ? -12.638 3.787 2.453 1.00 96.31 135 ALA A C 1
ATOM 1049 O O . ALA A 1 135 ? -13.799 4.025 2.113 1.00 96.31 135 ALA A O 1
ATOM 1050 N N . LEU A 1 136 ? -12.342 2.961 3.454 1.00 96.12 136 LEU A N 1
ATOM 1051 C CA . LEU A 1 136 ? -13.318 2.258 4.287 1.00 96.12 136 LEU A CA 1
ATOM 1052 C C . LEU A 1 136 ? -12.742 1.942 5.677 1.00 96.12 136 LEU A C 1
ATOM 1054 O O . LEU A 1 136 ? -11.574 2.208 5.955 1.00 96.12 136 LEU A O 1
ATOM 1058 N N . LYS A 1 137 ? -13.567 1.360 6.554 1.00 95.94 137 LYS A N 1
ATOM 1059 C CA . LYS A 1 137 ? -13.146 0.822 7.856 1.00 95.94 137 LYS A CA 1
ATOM 1060 C C . LYS A 1 137 ? -13.179 -0.706 7.839 1.00 95.94 137 LYS A C 1
ATOM 1062 O O . LYS A 1 137 ? -14.175 -1.286 7.409 1.00 95.94 137 LYS A O 1
ATOM 1067 N N . ALA A 1 138 ? -12.114 -1.353 8.305 1.00 92.06 138 ALA A N 1
ATOM 1068 C CA . ALA A 1 138 ? -12.028 -2.806 8.440 1.00 92.06 138 ALA A CA 1
ATOM 1069 C C . ALA A 1 138 ? -12.244 -3.225 9.902 1.00 92.06 138 ALA A C 1
ATOM 1071 O O . ALA A 1 138 ? -11.551 -2.742 10.799 1.00 92.06 138 ALA A O 1
ATOM 1072 N N . ARG A 1 139 ? -13.207 -4.122 10.132 1.00 89.75 139 ARG A N 1
ATOM 1073 C CA . ARG A 1 139 ? -13.539 -4.693 11.445 1.00 89.75 139 ARG A CA 1
ATOM 1074 C C . ARG A 1 139 ? -13.310 -6.202 11.394 1.00 89.75 139 ARG A C 1
ATOM 1076 O O . ARG A 1 139 ? -13.651 -6.820 10.385 1.00 89.75 139 ARG A O 1
ATOM 1083 N N . PHE A 1 140 ? -12.740 -6.742 12.463 1.00 76.31 140 PHE A N 1
ATOM 1084 C CA . PHE A 1 140 ? -12.466 -8.162 12.671 1.00 76.31 140 PHE A CA 1
ATOM 1085 C C . PHE A 1 140 ? -13.070 -8.585 14.001 1.00 76.31 140 PHE A C 1
ATOM 1087 O O . PHE A 1 140 ? -13.095 -7.717 14.908 1.00 76.31 140 PHE A O 1
#